Protein AF-A0A8R7VFZ3-F1 (afdb_monomer_lite)

pLDDT: mean 72.37, std 16.68, range [34.72, 92.19]

Sequence (138 aa):
MPSAYASASEQGSPHLSPVIASSPLTRDQNDEIKDAAVAALESSRLSSFVVAAALAWVCLLRSRSVGVEGTARSHMLFSTECRSRLVPPLPTEYFSNCLRACFVEATMEGLMTVCFTISSVIHKLTTSQRSTHLSEQF

Structure (mmCIF, N/CA/C/O backbone):
data_AF-A0A8R7VFZ3-F1
#
_entry.id   AF-A0A8R7VFZ3-F1
#
loop_
_atom_site.group_PDB
_atom_site.id
_atom_site.type_symbol
_atom_site.label_atom_id
_atom_site.label_alt_id
_atom_site.label_comp_id
_atom_site.label_asym_id
_atom_site.label_entity_id
_atom_site.label_seq_id
_atom_site.pdbx_PDB_ins_code
_atom_site.Cartn_x
_atom_site.Cartn_y
_atom_site.Cartn_z
_atom_site.occupancy
_atom_site.B_iso_or_equiv
_atom_site.auth_seq_id
_atom_site.auth_comp_id
_atom_site.auth_asym_id
_atom_site.auth_atom_id
_atom_site.pdbx_PDB_model_num
ATOM 1 N N . MET A 1 1 ? -54.807 35.622 -11.081 1.00 39.97 1 MET A N 1
ATOM 2 C CA . MET A 1 1 ? -54.362 34.302 -10.591 1.00 39.97 1 MET A CA 1
ATOM 3 C C . MET A 1 1 ? -52.881 34.147 -10.930 1.00 39.97 1 MET A C 1
ATOM 5 O O . MET A 1 1 ? -52.589 33.946 -12.102 1.00 39.97 1 MET A O 1
ATOM 9 N N . PRO A 1 2 ? -51.944 34.341 -9.987 1.00 40.66 2 PRO A N 1
ATOM 10 C CA . PRO A 1 2 ? -50.529 34.072 -10.225 1.00 40.66 2 PRO A CA 1
ATOM 11 C C . PRO A 1 2 ? -50.243 32.573 -10.044 1.00 40.66 2 PRO A C 1
ATOM 13 O O . PRO A 1 2 ? -50.593 31.988 -9.022 1.00 40.66 2 PRO A O 1
ATOM 16 N N . SER A 1 3 ? -49.638 31.959 -11.062 1.00 40.22 3 SER A N 1
ATOM 17 C CA . SER A 1 3 ? -49.190 30.565 -11.046 1.00 40.22 3 SER A CA 1
ATOM 18 C C . SER A 1 3 ? -47.880 30.458 -10.271 1.00 40.22 3 SER A C 1
ATOM 20 O O . SER A 1 3 ? -46.896 31.110 -10.616 1.00 40.22 3 SER A O 1
ATOM 22 N N . ALA A 1 4 ? -47.879 29.635 -9.227 1.00 48.75 4 ALA A N 1
ATOM 23 C CA . ALA A 1 4 ? -46.713 29.326 -8.419 1.00 48.75 4 ALA A CA 1
ATOM 24 C C . ALA A 1 4 ? -45.706 28.491 -9.226 1.00 48.75 4 ALA A C 1
ATOM 26 O O . ALA A 1 4 ? -45.920 27.303 -9.448 1.00 48.75 4 ALA A O 1
ATOM 27 N N . TYR A 1 5 ? -44.594 29.100 -9.634 1.00 38.97 5 TYR A N 1
ATOM 28 C CA . TYR A 1 5 ? -43.345 28.372 -9.843 1.00 38.97 5 TYR A CA 1
ATOM 29 C C . TYR A 1 5 ? -42.483 28.617 -8.608 1.00 38.97 5 TYR A C 1
ATOM 31 O O . TYR A 1 5 ? -41.889 29.679 -8.435 1.00 38.97 5 TYR A O 1
ATOM 39 N N . ALA A 1 6 ? -42.499 27.641 -7.705 1.00 40.50 6 ALA A N 1
ATOM 40 C CA . ALA A 1 6 ? -41.558 27.562 -6.607 1.00 40.50 6 ALA A CA 1
ATOM 41 C C . ALA A 1 6 ? -40.166 27.302 -7.200 1.00 40.50 6 ALA A C 1
ATOM 43 O O . ALA A 1 6 ? -39.900 26.222 -7.724 1.00 40.50 6 ALA A O 1
ATOM 44 N N . SER A 1 7 ? -39.289 28.302 -7.141 1.00 40.81 7 SER A N 1
ATOM 45 C CA . SER A 1 7 ? -37.865 28.113 -7.400 1.00 40.81 7 SER A CA 1
ATOM 46 C C . SER A 1 7 ? -37.294 27.263 -6.270 1.00 40.81 7 SER A C 1
ATOM 48 O O . SER A 1 7 ? -37.177 27.723 -5.135 1.00 40.81 7 SER A O 1
ATOM 50 N N . ALA A 1 8 ? -36.987 26.005 -6.580 1.00 38.88 8 ALA A N 1
ATOM 51 C CA . ALA A 1 8 ? -36.218 25.136 -5.709 1.00 38.88 8 ALA A CA 1
ATOM 52 C C . ALA A 1 8 ? -34.868 25.809 -5.428 1.00 38.88 8 ALA A C 1
ATOM 54 O O . ALA A 1 8 ? -34.102 26.107 -6.342 1.00 38.88 8 ALA A O 1
ATOM 55 N N . SER A 1 9 ? -34.606 26.094 -4.158 1.00 37.84 9 SER A N 1
ATOM 56 C CA . SER A 1 9 ? -33.319 26.575 -3.684 1.00 37.84 9 SER A CA 1
ATOM 57 C C . SER A 1 9 ? -32.271 25.481 -3.891 1.00 37.84 9 SER A C 1
ATOM 59 O O . SER A 1 9 ? -32.255 24.497 -3.149 1.00 37.84 9 SER A O 1
ATOM 61 N N . GLU A 1 10 ? -31.386 25.656 -4.872 1.00 45.12 10 GLU A N 1
ATOM 62 C CA . GLU A 1 10 ? -30.103 24.957 -4.919 1.00 45.12 10 GLU A CA 1
ATOM 63 C C . GLU A 1 10 ? -29.278 25.398 -3.703 1.00 45.12 10 GLU A C 1
ATOM 65 O O . GLU A 1 10 ? -28.543 26.385 -3.726 1.00 45.12 10 GLU A O 1
ATOM 70 N N . GLN A 1 11 ? -29.434 24.681 -2.591 1.00 40.84 11 GLN A N 1
ATOM 71 C CA . GLN A 1 11 ? -28.490 24.734 -1.484 1.00 40.84 11 GLN A CA 1
ATOM 72 C C . GLN A 1 11 ? -27.196 24.066 -1.951 1.00 40.84 11 GLN A C 1
ATOM 74 O O . GLN A 1 11 ? -27.003 22.858 -1.822 1.00 40.84 11 GLN A O 1
ATOM 79 N N . GLY A 1 12 ? -26.326 24.877 -2.555 1.00 42.03 12 GLY A N 1
ATOM 80 C CA . GLY A 1 12 ? -24.965 24.495 -2.898 1.00 42.03 12 GLY A CA 1
ATOM 81 C C . GLY A 1 12 ? -24.261 23.954 -1.658 1.00 42.03 12 GLY A C 1
ATOM 82 O O . GLY A 1 12 ? -24.139 24.640 -0.643 1.00 42.03 12 GLY A O 1
ATOM 83 N N . SER A 1 13 ? -23.828 22.697 -1.734 1.00 55.97 13 SER A N 1
ATOM 84 C CA . SER A 1 13 ? -22.985 22.094 -0.705 1.00 55.97 13 SER A CA 1
ATOM 85 C C . SER A 1 13 ? -21.718 22.945 -0.536 1.00 55.97 13 SER A C 1
ATOM 87 O O . SER A 1 13 ? -21.164 23.392 -1.544 1.00 55.97 13 SER A O 1
ATOM 89 N N . PRO A 1 14 ? -21.244 23.203 0.697 1.00 58.81 14 PRO A N 1
ATOM 90 C CA . PRO A 1 14 ? -20.054 24.014 0.908 1.00 58.81 14 PRO A CA 1
ATOM 91 C C . PRO A 1 14 ? -18.866 23.379 0.179 1.00 58.81 14 PRO A C 1
ATOM 93 O O . PRO A 1 14 ? -18.514 22.223 0.416 1.00 58.81 14 PRO A O 1
ATOM 96 N N . HIS A 1 15 ? -18.258 24.141 -0.729 1.00 64.81 15 HIS A N 1
ATOM 97 C CA . HIS A 1 15 ? -17.060 23.739 -1.453 1.00 64.81 15 HIS A CA 1
ATOM 98 C C . HIS A 1 15 ? -15.881 23.708 -0.472 1.00 64.81 15 HIS A C 1
ATOM 100 O O . HIS A 1 15 ? -15.216 24.718 -0.238 1.00 64.81 15 HIS A O 1
ATOM 106 N N . LEU A 1 16 ? -15.651 22.551 0.149 1.00 74.56 16 LEU A N 1
ATOM 107 C CA . LEU A 1 16 ? -14.478 22.315 0.984 1.00 74.56 16 LEU A CA 1
ATOM 108 C C . LEU A 1 16 ? -13.230 22.408 0.100 1.00 74.56 16 LEU A C 1
ATOM 110 O O . LEU A 1 16 ? -13.028 21.580 -0.788 1.00 74.56 16 LEU A O 1
ATOM 114 N N . SER A 1 17 ? -12.388 23.414 0.330 1.00 84.38 17 SER A N 1
ATOM 115 C CA . SER A 1 17 ? -11.070 23.472 -0.293 1.00 84.38 17 SER A CA 1
ATOM 116 C C . SER A 1 17 ? -10.153 22.438 0.376 1.00 84.38 17 SER A C 1
ATOM 118 O O . SER A 1 17 ? -9.996 22.453 1.600 1.00 84.38 17 SER A O 1
ATOM 120 N N . PRO A 1 18 ? -9.547 21.506 -0.381 1.00 84.19 18 PRO A N 1
ATOM 121 C CA . PRO A 1 18 ? -8.609 20.558 0.198 1.00 84.19 18 PRO A CA 1
ATOM 122 C C . PRO A 1 18 ? -7.348 21.293 0.666 1.00 84.19 18 PRO A C 1
ATOM 124 O O . PRO A 1 18 ? -6.758 22.077 -0.076 1.00 84.19 18 PRO A O 1
ATOM 127 N N . VAL A 1 19 ? -6.919 21.014 1.897 1.00 91.00 19 VAL A N 1
ATOM 128 C CA . VAL A 1 19 ? -5.637 21.481 2.436 1.00 91.00 19 VAL A CA 1
ATOM 129 C C . VAL A 1 19 ? -4.602 20.376 2.256 1.00 91.00 19 VAL A C 1
ATOM 131 O O . VAL A 1 19 ? -4.846 19.225 2.617 1.00 91.00 19 VAL A O 1
ATOM 134 N N . ILE A 1 20 ? -3.440 20.726 1.707 1.00 88.69 20 ILE A N 1
ATOM 135 C CA . ILE A 1 20 ? -2.302 19.811 1.586 1.00 88.69 20 ILE A CA 1
ATOM 136 C C . ILE A 1 20 ? -1.422 19.978 2.823 1.00 88.69 20 ILE A C 1
ATOM 138 O O . ILE A 1 20 ? -0.969 21.080 3.124 1.00 88.69 20 ILE A O 1
ATOM 142 N N . ALA A 1 21 ? -1.162 18.874 3.521 1.00 89.50 21 ALA A N 1
ATOM 143 C CA . ALA A 1 21 ? -0.250 18.816 4.656 1.00 89.50 21 ALA A CA 1
ATOM 144 C C . ALA A 1 21 ? 0.774 17.694 4.446 1.00 89.50 21 ALA A C 1
ATOM 146 O O . ALA A 1 21 ? 0.457 16.656 3.866 1.00 89.50 21 ALA A O 1
ATOM 147 N N . SER A 1 22 ? 1.998 17.907 4.931 1.00 89.81 22 SER A N 1
ATOM 148 C CA . SER A 1 22 ? 3.061 16.901 4.931 1.00 89.81 22 SER A CA 1
ATOM 149 C C . SER A 1 22 ? 3.323 16.437 6.359 1.00 89.81 22 SER A C 1
ATOM 151 O O . SER A 1 22 ? 3.427 17.257 7.270 1.00 89.81 22 SER A O 1
ATOM 153 N N . SER A 1 23 ? 3.432 15.125 6.549 1.00 87.19 23 SER A N 1
ATOM 154 C CA . SER A 1 23 ? 3.827 14.510 7.814 1.00 87.19 23 SER A CA 1
ATOM 155 C C . SER A 1 23 ? 5.092 13.687 7.562 1.00 87.19 23 SER A C 1
ATOM 157 O O . SER A 1 23 ? 5.019 12.682 6.849 1.00 87.19 23 SER A O 1
ATOM 159 N N . PRO A 1 24 ? 6.266 14.125 8.052 1.00 89.50 24 PRO A N 1
ATOM 160 C CA . PRO A 1 24 ? 7.509 13.402 7.830 1.00 89.50 24 PRO A CA 1
ATOM 161 C C . PRO A 1 24 ? 7.521 12.110 8.652 1.00 89.50 24 PRO A C 1
ATOM 163 O O . PRO A 1 24 ? 7.320 12.139 9.863 1.00 89.50 24 PRO A O 1
ATOM 166 N N . LEU A 1 25 ? 7.799 10.990 7.987 1.00 87.44 25 LEU A N 1
ATOM 167 C CA . LEU A 1 25 ? 8.089 9.710 8.626 1.00 87.44 25 LEU A CA 1
ATOM 168 C C . LEU A 1 25 ? 9.607 9.515 8.617 1.00 87.44 25 LEU A C 1
ATOM 170 O O . LEU A 1 25 ? 10.199 9.376 7.542 1.00 87.44 25 LEU A O 1
ATOM 174 N N . THR A 1 26 ? 10.247 9.559 9.787 1.00 91.69 26 THR A N 1
ATOM 175 C CA . THR A 1 26 ? 11.708 9.404 9.873 1.00 91.69 26 THR A CA 1
ATOM 176 C C . THR A 1 26 ? 12.124 7.956 9.610 1.00 91.69 26 THR A C 1
ATOM 178 O O . THR A 1 26 ? 11.306 7.035 9.665 1.00 91.69 26 THR A O 1
ATOM 181 N N . ARG A 1 27 ? 13.412 7.741 9.307 1.00 89.56 27 ARG A N 1
ATOM 182 C CA . ARG A 1 27 ? 13.953 6.388 9.112 1.00 89.56 27 ARG A CA 1
ATOM 183 C C . ARG A 1 27 ? 13.792 5.549 10.378 1.00 89.56 27 ARG A C 1
ATOM 185 O O . ARG A 1 27 ? 13.231 4.469 10.287 1.00 89.56 27 ARG A O 1
ATOM 192 N N . ASP A 1 28 ? 14.181 6.097 11.526 1.00 92.19 28 ASP A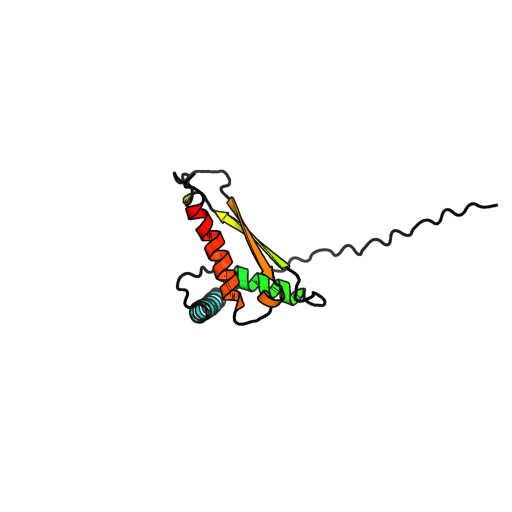 N 1
ATOM 193 C CA . ASP A 1 28 ? 14.102 5.404 12.815 1.00 92.19 28 ASP A CA 1
ATOM 194 C C . ASP A 1 28 ? 12.660 4.989 13.141 1.00 92.19 28 ASP A C 1
ATOM 196 O O . ASP A 1 28 ? 12.417 3.854 13.532 1.00 92.19 28 ASP A O 1
ATOM 200 N N . GLN A 1 29 ? 11.681 5.867 12.876 1.00 88.81 29 GLN A N 1
ATOM 201 C CA . GLN A 1 29 ? 10.260 5.536 13.021 1.00 88.81 29 GLN A CA 1
ATOM 202 C C . GLN A 1 29 ? 9.816 4.435 12.050 1.00 88.81 29 GLN A C 1
ATOM 204 O O . GLN A 1 29 ? 9.036 3.563 12.419 1.00 88.81 29 GLN A O 1
ATOM 209 N N . ASN A 1 30 ? 10.267 4.473 10.792 1.00 87.44 30 ASN A N 1
ATOM 210 C CA . ASN A 1 30 ? 9.923 3.440 9.813 1.00 87.44 30 ASN A CA 1
ATOM 211 C C . ASN A 1 30 ? 10.484 2.078 10.230 1.00 87.44 30 ASN A C 1
ATOM 213 O O . ASN A 1 30 ? 9.760 1.088 10.165 1.00 87.44 30 ASN A O 1
ATOM 217 N N . ASP A 1 31 ? 11.738 2.051 10.678 1.00 88.75 31 ASP A N 1
ATOM 218 C CA . ASP A 1 31 ? 12.424 0.836 11.107 1.00 88.75 31 ASP A CA 1
ATOM 219 C C . ASP A 1 31 ? 11.781 0.266 12.381 1.00 88.75 31 ASP A C 1
ATOM 221 O O . ASP A 1 31 ? 11.460 -0.918 12.406 1.00 88.75 31 ASP A O 1
ATOM 225 N N . GLU A 1 32 ? 11.440 1.102 13.367 1.00 87.06 32 GLU A N 1
ATOM 226 C CA . GLU A 1 32 ? 10.719 0.671 14.575 1.00 87.06 32 GLU A CA 1
ATOM 227 C C . GLU A 1 32 ? 9.357 0.038 14.239 1.00 87.06 32 GLU A C 1
ATOM 229 O O . GLU A 1 32 ? 9.031 -1.060 14.699 1.00 87.06 32 GLU A O 1
ATOM 234 N N . ILE A 1 33 ? 8.559 0.695 13.390 1.00 83.69 33 ILE A N 1
ATOM 235 C CA . ILE A 1 33 ? 7.247 0.170 12.982 1.00 83.69 33 ILE A CA 1
ATOM 236 C C . ILE A 1 33 ? 7.421 -1.107 12.155 1.00 83.69 33 ILE A C 1
ATOM 238 O O . ILE A 1 33 ? 6.619 -2.037 12.267 1.00 83.69 33 ILE A O 1
ATOM 242 N N . LYS A 1 34 ? 8.456 -1.170 11.318 1.00 84.44 34 LYS A N 1
ATOM 243 C CA . LYS A 1 34 ? 8.761 -2.347 10.511 1.00 84.44 34 LYS A CA 1
ATOM 244 C C . LYS A 1 34 ? 9.159 -3.529 11.387 1.00 84.44 34 LYS A C 1
ATOM 246 O O . LYS A 1 34 ? 8.634 -4.613 11.151 1.00 84.44 34 LYS A O 1
ATOM 251 N N . ASP A 1 35 ? 10.002 -3.331 12.391 1.00 85.50 35 ASP A N 1
ATOM 252 C CA . ASP A 1 35 ? 10.418 -4.380 13.324 1.00 85.50 35 ASP A CA 1
ATOM 253 C C . ASP A 1 35 ? 9.231 -4.884 14.150 1.00 85.50 35 ASP A C 1
ATOM 255 O O . ASP A 1 35 ? 9.004 -6.095 14.240 1.00 85.50 35 ASP A O 1
ATOM 259 N N . ALA A 1 36 ? 8.398 -3.968 14.655 1.00 81.31 36 ALA A N 1
ATOM 260 C CA . ALA A 1 36 ? 7.153 -4.319 15.336 1.00 81.31 36 ALA A CA 1
ATOM 261 C C . ALA A 1 36 ? 6.205 -5.113 14.421 1.00 81.31 36 ALA A C 1
ATOM 263 O O . ALA A 1 36 ? 5.616 -6.112 14.841 1.00 81.31 36 ALA A O 1
ATOM 264 N N . ALA A 1 37 ? 6.083 -4.710 13.153 1.00 76.62 37 ALA A N 1
ATOM 265 C CA . ALA A 1 37 ? 5.264 -5.411 12.175 1.00 76.62 37 ALA A CA 1
ATOM 266 C C . ALA A 1 37 ? 5.829 -6.798 11.847 1.00 76.62 37 ALA A C 1
ATOM 268 O O . ALA A 1 37 ? 5.051 -7.741 11.805 1.00 76.62 37 ALA A O 1
ATOM 269 N N . VAL A 1 38 ? 7.146 -6.948 11.653 1.00 79.81 38 VAL A N 1
ATOM 270 C CA . VAL A 1 38 ? 7.813 -8.244 11.414 1.00 79.81 38 VAL A CA 1
ATOM 271 C C . VAL A 1 38 ? 7.548 -9.203 12.574 1.00 79.81 38 VAL A C 1
ATOM 273 O O . VAL A 1 38 ? 7.164 -10.349 12.332 1.00 79.81 38 VAL A O 1
ATOM 276 N N . ALA A 1 39 ? 7.695 -8.723 13.813 1.00 78.12 39 ALA A N 1
ATOM 277 C CA . ALA A 1 39 ? 7.446 -9.508 15.018 1.00 78.12 39 ALA A CA 1
ATOM 278 C C . ALA A 1 39 ? 5.976 -9.943 15.139 1.00 78.12 39 ALA A C 1
ATOM 280 O O . ALA A 1 39 ? 5.703 -11.103 15.433 1.00 78.12 39 ALA A O 1
ATOM 281 N N . ALA A 1 40 ? 5.027 -9.046 14.856 1.00 69.62 40 ALA A N 1
ATOM 282 C CA . ALA A 1 40 ? 3.594 -9.348 14.912 1.00 69.62 40 ALA A CA 1
ATOM 283 C C . ALA A 1 40 ? 3.104 -10.274 13.779 1.00 69.62 40 ALA A C 1
ATOM 285 O O . ALA A 1 40 ? 2.030 -10.866 13.880 1.00 69.62 40 ALA A O 1
ATOM 286 N N . LEU A 1 41 ? 3.860 -10.368 12.683 1.00 66.31 41 LEU A N 1
ATOM 287 C CA . LEU A 1 41 ? 3.471 -11.080 11.467 1.00 66.31 41 LEU A CA 1
ATOM 288 C C . LEU A 1 41 ? 4.145 -12.425 11.249 1.00 66.31 41 LEU A C 1
ATOM 290 O O . LEU A 1 41 ? 3.781 -13.114 10.295 1.00 66.31 41 LEU A O 1
ATOM 294 N N . GLU A 1 42 ? 5.196 -12.720 12.013 1.00 71.50 42 GLU A N 1
ATOM 295 C CA . GLU A 1 42 ? 6.151 -13.788 11.695 1.00 71.50 42 GLU A CA 1
ATOM 296 C C . GLU A 1 42 ? 6.617 -13.728 10.218 1.00 71.50 42 GLU A C 1
ATOM 298 O O . GLU A 1 42 ? 6.903 -14.740 9.577 1.00 71.50 42 GLU A O 1
ATOM 303 N N . SER A 1 43 ? 6.676 -12.518 9.641 1.00 65.44 43 SER A N 1
ATOM 304 C CA . SER A 1 43 ? 6.974 -12.293 8.221 1.00 65.44 43 SER A CA 1
ATOM 305 C C . SER A 1 43 ? 8.308 -11.593 8.059 1.00 65.44 43 SER A C 1
ATOM 307 O O . SER A 1 43 ? 8.474 -10.440 8.442 1.00 65.44 43 SER A O 1
ATOM 309 N N . SER A 1 44 ? 9.248 -12.253 7.389 1.00 65.94 44 SER A N 1
ATOM 310 C CA . SER A 1 44 ? 10.595 -11.727 7.148 1.00 65.94 44 SER A CA 1
ATOM 311 C C . SER A 1 44 ? 10.700 -10.750 5.967 1.00 65.94 44 SER A C 1
ATOM 313 O O . SER A 1 44 ? 11.796 -10.291 5.649 1.00 65.94 44 SER A O 1
ATOM 315 N N . ARG A 1 45 ? 9.599 -10.433 5.263 1.00 66.44 45 ARG A N 1
ATOM 316 C CA . ARG A 1 45 ? 9.646 -9.734 3.956 1.00 66.44 45 ARG A CA 1
ATOM 317 C C . ARG A 1 45 ? 8.756 -8.495 3.860 1.00 66.44 45 ARG A C 1
ATOM 319 O O . ARG A 1 45 ? 8.016 -8.333 2.891 1.00 66.44 45 ARG A O 1
ATOM 326 N N . LEU A 1 46 ? 8.856 -7.595 4.834 1.00 74.06 46 LEU A N 1
ATOM 327 C CA . LEU A 1 46 ? 8.141 -6.314 4.807 1.00 74.06 46 LEU A CA 1
ATOM 328 C C . LEU A 1 46 ? 9.001 -5.222 4.171 1.00 74.06 46 LEU A C 1
ATOM 330 O O . LEU A 1 46 ? 10.135 -4.995 4.589 1.00 74.06 46 LEU A O 1
ATOM 334 N N . SER A 1 47 ? 8.476 -4.533 3.157 1.00 82.00 47 SER A N 1
ATOM 335 C CA . SER A 1 47 ? 9.135 -3.341 2.615 1.00 82.00 47 SER A CA 1
ATOM 336 C C . SER A 1 47 ? 8.724 -2.098 3.405 1.00 82.00 47 SER A C 1
ATOM 338 O O . SER A 1 47 ? 7.592 -1.998 3.879 1.00 82.00 47 SER A O 1
ATOM 340 N N . SER A 1 48 ? 9.619 -1.113 3.501 1.00 85.06 48 SER A N 1
ATOM 341 C CA . SER A 1 48 ? 9.330 0.171 4.157 1.00 85.06 48 SER A CA 1
ATOM 342 C C . SER A 1 48 ? 8.148 0.908 3.513 1.00 85.06 48 SER A C 1
ATOM 344 O O . SER A 1 48 ? 7.410 1.606 4.203 1.00 85.06 48 SER A O 1
ATOM 346 N N . PHE A 1 49 ? 7.920 0.709 2.206 1.00 85.94 49 PHE A N 1
ATOM 347 C CA . PHE A 1 49 ? 6.731 1.209 1.507 1.00 85.94 49 PHE A CA 1
ATOM 348 C C . PHE A 1 49 ? 5.445 0.594 2.063 1.00 85.94 49 PHE A C 1
ATOM 350 O O . PHE A 1 49 ? 4.501 1.315 2.359 1.00 85.94 49 PHE A O 1
ATOM 357 N N . VAL A 1 50 ? 5.410 -0.731 2.218 1.00 82.56 50 VAL A N 1
ATOM 358 C CA . VAL A 1 50 ? 4.230 -1.458 2.700 1.00 82.56 50 VAL A CA 1
ATOM 359 C C . VAL A 1 50 ? 3.867 -1.028 4.126 1.00 82.56 50 VAL A C 1
ATOM 361 O O . VAL A 1 50 ? 2.694 -0.797 4.414 1.00 82.56 50 VAL A O 1
ATOM 364 N N . VAL A 1 51 ? 4.873 -0.841 4.983 1.00 83.25 51 VAL A N 1
ATOM 365 C CA . VAL A 1 51 ? 4.697 -0.334 6.352 1.00 83.25 51 VAL A CA 1
ATOM 366 C C . VAL A 1 51 ? 4.154 1.100 6.351 1.00 83.25 51 VAL A C 1
ATOM 368 O O . VAL A 1 51 ? 3.137 1.376 6.989 1.00 83.25 51 VAL A O 1
ATOM 371 N N . ALA A 1 52 ? 4.774 2.003 5.585 1.00 86.88 52 ALA A N 1
ATOM 372 C CA . ALA A 1 52 ? 4.341 3.397 5.498 1.00 86.88 52 ALA A CA 1
ATOM 373 C C . ALA A 1 52 ? 2.931 3.543 4.896 1.00 86.88 52 ALA A C 1
ATOM 375 O O . ALA A 1 52 ? 2.131 4.337 5.388 1.00 86.88 52 ALA A O 1
ATOM 376 N N . ALA A 1 53 ? 2.603 2.758 3.865 1.00 86.50 53 ALA A N 1
ATOM 377 C CA . ALA A 1 53 ? 1.284 2.753 3.238 1.00 86.50 53 ALA A CA 1
ATOM 378 C C . ALA A 1 53 ? 0.200 2.272 4.212 1.00 86.50 53 ALA A C 1
ATOM 380 O O . ALA 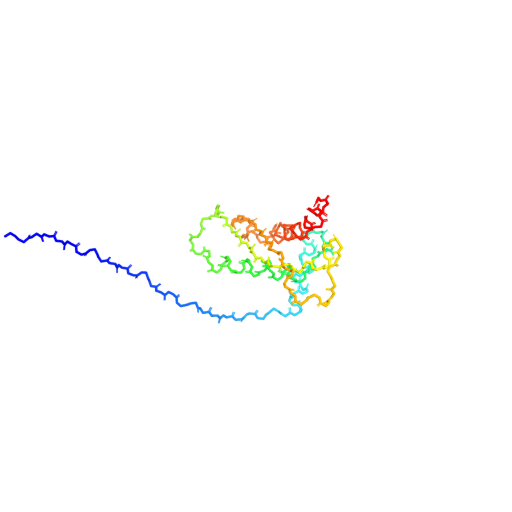A 1 53 ? -0.840 2.917 4.332 1.00 86.50 53 ALA A O 1
ATOM 381 N N . ALA A 1 54 ? 0.457 1.190 4.956 1.00 83.12 54 ALA A N 1
ATOM 382 C CA . ALA A 1 54 ? -0.465 0.701 5.978 1.00 83.12 54 ALA A CA 1
ATOM 383 C C . ALA A 1 54 ? -0.698 1.750 7.080 1.00 83.12 54 ALA A C 1
ATOM 385 O O . ALA A 1 54 ? -1.848 2.037 7.417 1.00 83.12 54 ALA A O 1
ATOM 386 N N . LEU A 1 55 ? 0.373 2.376 7.586 1.00 84.44 55 LEU A N 1
ATOM 387 C CA . LEU A 1 55 ? 0.283 3.449 8.580 1.00 84.44 55 LEU A CA 1
ATOM 388 C C . LEU A 1 55 ? -0.546 4.632 8.060 1.00 84.44 55 LEU A C 1
ATOM 390 O O . LEU A 1 55 ? -1.478 5.076 8.730 1.00 84.44 55 LEU A O 1
ATOM 394 N N . ALA A 1 56 ? -0.243 5.118 6.854 1.00 87.31 56 ALA A N 1
ATOM 395 C CA . ALA A 1 56 ? -0.968 6.224 6.237 1.00 87.31 56 ALA A CA 1
ATOM 396 C C . ALA A 1 56 ? -2.458 5.896 6.067 1.00 87.31 56 ALA A C 1
ATOM 398 O O . ALA A 1 56 ? -3.305 6.742 6.357 1.00 87.31 56 ALA A O 1
ATOM 399 N N . TRP A 1 57 ? -2.786 4.665 5.658 1.00 87.38 57 TRP A N 1
ATOM 400 C CA . TRP A 1 57 ? -4.173 4.226 5.523 1.00 87.38 57 TRP A CA 1
ATOM 401 C C . TRP A 1 57 ? -4.915 4.305 6.855 1.00 87.38 57 TRP A C 1
ATOM 403 O O . TRP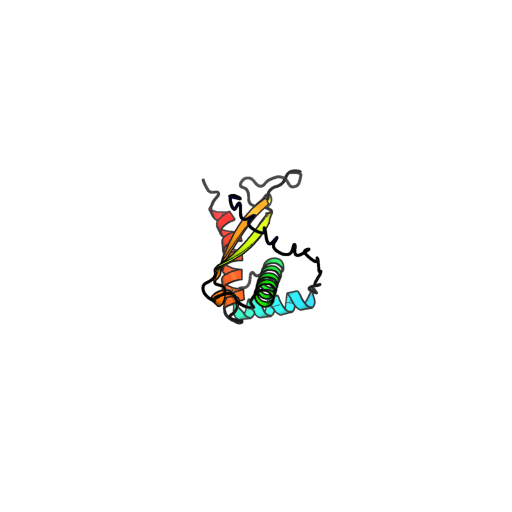 A 1 57 ? -5.972 4.928 6.934 1.00 87.38 57 TRP A O 1
ATOM 413 N N . VAL A 1 58 ? -4.335 3.739 7.916 1.00 82.62 58 VAL A N 1
ATOM 414 C CA . VAL A 1 58 ? -4.933 3.756 9.256 1.00 82.62 58 VAL A CA 1
ATOM 415 C C . VAL A 1 58 ? -5.109 5.192 9.750 1.00 82.62 58 VAL A C 1
ATOM 417 O O . VAL A 1 58 ? -6.194 5.545 10.209 1.00 82.62 58 VAL A O 1
ATOM 420 N N . CYS A 1 59 ? -4.097 6.052 9.608 1.00 85.00 59 CYS A N 1
ATOM 421 C CA . CYS A 1 59 ? -4.184 7.460 10.006 1.00 85.00 59 CYS A CA 1
ATOM 422 C C . CYS A 1 59 ? -5.301 8.212 9.264 1.00 85.00 59 CYS A C 1
ATOM 424 O O . CYS A 1 59 ? -6.066 8.949 9.889 1.00 85.00 59 CYS A O 1
ATOM 426 N N . LEU A 1 60 ? -5.435 8.001 7.950 1.00 84.44 60 LEU A N 1
ATOM 427 C CA . LEU A 1 60 ? -6.497 8.604 7.137 1.00 84.44 60 LEU A CA 1
ATOM 428 C C . LEU A 1 60 ? -7.890 8.113 7.534 1.00 84.44 60 LEU A C 1
ATOM 430 O O . LEU A 1 60 ? -8.847 8.884 7.510 1.00 84.44 60 LEU A O 1
ATOM 434 N N . LEU A 1 61 ? -8.022 6.840 7.897 1.00 82.38 61 LEU A N 1
ATOM 435 C CA . LEU A 1 61 ? -9.301 6.295 8.338 1.00 82.38 61 LEU A CA 1
ATOM 436 C C . LEU A 1 61 ? -9.684 6.805 9.719 1.00 82.38 61 LEU A C 1
ATOM 438 O O . LEU A 1 61 ? -10.828 7.203 9.913 1.00 82.38 61 LEU A O 1
ATOM 442 N N . ARG A 1 62 ? -8.729 6.871 10.651 1.00 79.12 62 ARG A N 1
ATOM 443 C CA . ARG A 1 62 ? -8.959 7.401 12.002 1.00 79.12 62 ARG A CA 1
ATOM 444 C C . ARG A 1 62 ? -9.291 8.891 12.007 1.00 79.12 62 ARG A C 1
ATOM 446 O O . ARG A 1 62 ? -10.058 9.326 12.857 1.00 79.12 62 ARG A O 1
ATOM 453 N N . SER A 1 63 ? -8.754 9.676 11.072 1.00 80.62 63 SER A N 1
ATOM 454 C CA . SER A 1 63 ? -9.117 11.096 10.952 1.00 80.62 63 SER A CA 1
ATOM 455 C C . SER A 1 63 ? -10.502 11.311 10.333 1.00 80.62 63 SER A C 1
ATOM 457 O O . SER A 1 63 ? -11.131 12.334 10.591 1.00 80.62 63 SER A O 1
ATOM 459 N N . ARG A 1 64 ? -10.998 10.347 9.546 1.00 73.62 64 ARG A N 1
ATOM 460 C CA . ARG A 1 64 ? -12.314 10.397 8.883 1.00 73.62 64 ARG A CA 1
ATOM 461 C C . ARG A 1 64 ? -13.428 9.667 9.635 1.00 73.62 64 ARG A C 1
ATOM 463 O O . ARG A 1 64 ? -14.586 9.813 9.266 1.00 73.62 64 ARG A O 1
ATOM 470 N N . SER A 1 65 ? -13.116 8.884 10.667 1.00 64.19 65 SER A N 1
ATOM 471 C CA . SER A 1 65 ? -14.050 7.931 11.285 1.00 64.19 65 SER A CA 1
ATOM 472 C C . SER A 1 65 ? -15.116 8.523 12.206 1.00 64.19 65 SER A C 1
ATOM 474 O O . SER A 1 65 ? -15.805 7.771 12.893 1.00 64.19 65 SER A O 1
ATOM 476 N N . VAL A 1 66 ? -15.291 9.843 12.240 1.00 56.91 66 VAL A N 1
ATOM 477 C CA . VAL A 1 66 ? -16.457 10.437 12.902 1.00 56.91 66 VAL A CA 1
ATOM 478 C C . VAL A 1 66 ? -17.690 10.124 12.041 1.00 56.91 66 VAL A C 1
ATOM 480 O O . VAL A 1 66 ? -17.972 10.830 11.080 1.00 56.91 66 VAL A O 1
ATOM 483 N N . GLY A 1 67 ? -18.395 9.030 12.360 1.00 55.56 67 GLY A N 1
ATOM 484 C CA . GLY A 1 67 ? -19.686 8.669 11.752 1.00 55.56 67 GLY A CA 1
ATOM 485 C C . GLY A 1 67 ? -19.672 7.608 10.641 1.00 55.56 67 GLY A C 1
ATOM 486 O O . GLY A 1 67 ? -20.652 7.511 9.908 1.00 55.56 67 GLY A O 1
ATOM 487 N N . VAL A 1 68 ? -18.608 6.810 10.490 1.00 58.38 68 VAL A N 1
ATOM 488 C CA . VAL A 1 68 ? -18.563 5.709 9.502 1.00 58.38 68 VAL A CA 1
ATOM 489 C C . VAL A 1 68 ? -18.933 4.379 10.168 1.00 58.38 68 VAL A C 1
ATOM 491 O O . VAL A 1 68 ? -18.297 3.991 11.146 1.00 58.38 68 VAL A O 1
ATOM 494 N N . GLU A 1 69 ? -19.939 3.670 9.641 1.00 59.59 69 GLU A N 1
ATOM 495 C CA . GLU A 1 69 ? -20.331 2.341 10.134 1.00 59.59 69 GLU A CA 1
ATOM 496 C C . GLU A 1 69 ? -19.230 1.287 9.922 1.00 59.59 69 GLU A C 1
ATOM 498 O O . GLU A 1 69 ? -18.554 1.263 8.891 1.00 59.59 69 GLU A O 1
ATOM 503 N N . GLY A 1 70 ? -19.079 0.368 10.884 1.00 61.25 70 GLY A N 1
ATOM 504 C CA . GLY A 1 70 ? -18.008 -0.641 10.904 1.00 61.25 70 GLY A CA 1
ATOM 505 C C . GLY A 1 70 ? -17.985 -1.598 9.702 1.00 61.25 70 GLY A C 1
ATOM 506 O O . GLY A 1 70 ? -16.931 -2.140 9.366 1.00 61.25 70 GLY A O 1
ATOM 507 N N . THR A 1 71 ? -19.110 -1.750 8.998 1.00 62.50 71 THR A N 1
ATOM 508 C CA . THR A 1 71 ? -19.257 -2.620 7.818 1.00 62.50 71 THR A CA 1
ATOM 509 C C . THR A 1 71 ? -18.808 -1.965 6.509 1.00 62.50 71 THR A C 1
ATOM 511 O O . THR A 1 71 ? -18.721 -2.644 5.480 1.00 62.50 71 THR A O 1
ATOM 514 N N . ALA A 1 72 ? -18.499 -0.663 6.519 1.00 79.25 72 ALA A N 1
ATOM 515 C CA . ALA A 1 72 ? -18.028 0.033 5.331 1.00 79.25 72 ALA A CA 1
ATOM 516 C C . ALA A 1 72 ? -16.708 -0.580 4.829 1.00 79.25 72 ALA A C 1
ATOM 518 O O . ALA A 1 72 ? -15.825 -0.952 5.605 1.00 79.25 72 ALA A O 1
ATOM 519 N N . ARG A 1 73 ? -16.565 -0.695 3.507 1.00 82.44 73 ARG A N 1
ATOM 520 C CA . ARG A 1 73 ? -15.317 -1.120 2.862 1.00 82.44 73 ARG A CA 1
ATOM 521 C C . ARG A 1 73 ? -14.445 0.096 2.581 1.00 82.44 73 ARG A C 1
ATOM 523 O O . ARG A 1 73 ? -14.944 1.131 2.149 1.00 82.44 73 ARG A O 1
ATOM 530 N N . SER A 1 74 ? -13.146 -0.053 2.799 1.00 85.94 74 SER A N 1
ATOM 531 C CA . SER A 1 74 ? -12.130 0.908 2.398 1.00 85.94 74 SER A CA 1
ATOM 532 C C . SER A 1 74 ? -11.230 0.299 1.336 1.00 85.94 74 SER A C 1
ATOM 534 O O . SER A 1 74 ? -10.934 -0.901 1.348 1.00 85.94 74 SER A O 1
ATOM 536 N N . HIS A 1 75 ? -10.751 1.162 0.446 1.00 87.06 75 HIS A N 1
ATOM 537 C CA . HIS A 1 75 ? -9.886 0.791 -0.657 1.00 87.06 75 HIS A CA 1
ATOM 538 C C . HIS A 1 75 ? -8.619 1.634 -0.656 1.00 87.06 75 HIS A C 1
ATOM 540 O O . HIS A 1 75 ? -8.666 2.845 -0.443 1.00 87.06 75 HIS A O 1
ATOM 546 N N . MET A 1 76 ? -7.493 0.989 -0.942 1.00 86.88 76 MET A N 1
ATOM 547 C CA . MET A 1 76 ? -6.217 1.643 -1.202 1.00 86.88 76 MET A CA 1
ATOM 548 C C . MET A 1 76 ? -5.732 1.262 -2.599 1.00 86.88 76 MET A C 1
ATOM 550 O O . MET A 1 76 ? -5.685 0.083 -2.956 1.00 86.88 76 MET A O 1
ATOM 554 N N . LEU A 1 77 ? -5.363 2.279 -3.375 1.00 88.88 77 LEU A N 1
ATOM 555 C CA . LEU A 1 77 ? -4.811 2.156 -4.718 1.00 88.88 77 LEU A CA 1
ATOM 556 C C . LEU A 1 77 ? -3.390 2.718 -4.727 1.00 88.88 77 LEU A C 1
ATOM 558 O O . LEU A 1 77 ? -3.158 3.829 -4.254 1.00 88.88 77 LEU A O 1
ATOM 562 N N . P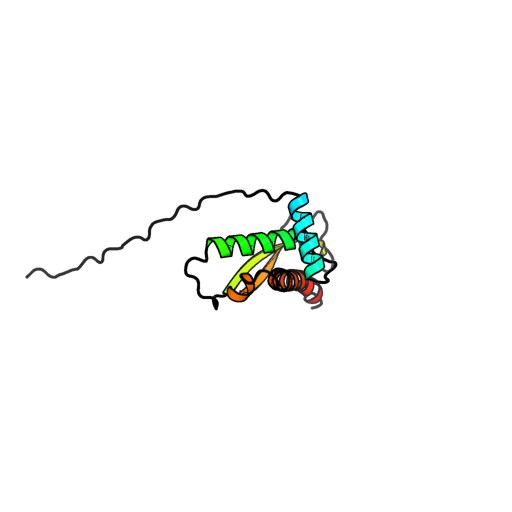HE A 1 78 ? -2.449 1.970 -5.292 1.00 88.50 78 PHE A N 1
ATOM 563 C CA . PHE A 1 78 ? -1.088 2.443 -5.545 1.00 88.50 78 PHE A CA 1
ATOM 564 C C . PHE A 1 78 ? -0.538 1.813 -6.825 1.00 88.50 78 PHE A C 1
ATOM 566 O O . PHE A 1 78 ? -1.040 0.794 -7.297 1.00 88.50 78 PHE A O 1
ATOM 573 N N . SER A 1 79 ? 0.496 2.425 -7.393 1.00 88.06 79 SER A N 1
ATOM 574 C CA . SER A 1 79 ? 1.134 1.964 -8.628 1.00 88.06 79 SER A CA 1
ATOM 575 C C . SER A 1 79 ? 2.436 1.225 -8.335 1.00 88.06 79 SER A C 1
ATOM 577 O O . SER A 1 79 ? 3.156 1.568 -7.399 1.00 88.06 79 SER A O 1
ATOM 579 N N . THR A 1 80 ? 2.755 0.228 -9.158 1.00 84.50 80 THR A N 1
ATOM 580 C CA . THR A 1 80 ? 3.977 -0.582 -9.045 1.00 84.50 80 THR A CA 1
ATOM 581 C C . THR A 1 80 ? 4.765 -0.557 -10.343 1.00 84.50 80 THR A C 1
ATOM 583 O O . THR A 1 80 ? 4.183 -0.658 -11.420 1.00 84.50 80 THR A O 1
ATOM 586 N N . GLU A 1 81 ? 6.085 -0.408 -10.237 1.00 85.75 81 GLU A N 1
ATOM 587 C CA . GLU A 1 81 ? 7.017 -0.494 -11.364 1.00 85.75 81 GLU A CA 1
ATOM 588 C C . GLU A 1 81 ? 7.054 -1.942 -11.875 1.00 85.75 81 GLU A C 1
ATOM 590 O O . GLU A 1 81 ? 7.184 -2.877 -11.079 1.00 85.75 81 GLU A O 1
ATOM 595 N N . CYS A 1 82 ? 6.870 -2.134 -13.183 1.00 85.19 82 CYS A N 1
ATOM 596 C CA . CYS A 1 82 ? 6.764 -3.465 -13.777 1.00 85.19 82 CYS A CA 1
ATOM 597 C C . CYS A 1 82 ? 7.836 -3.827 -14.808 1.00 85.19 82 CYS A C 1
ATOM 599 O O . CYS A 1 82 ? 7.792 -4.958 -15.288 1.00 85.19 82 CYS A O 1
ATOM 601 N N . ARG A 1 83 ? 8.800 -2.954 -15.146 1.00 86.44 83 ARG A N 1
ATOM 602 C CA . ARG A 1 83 ? 9.791 -3.236 -16.207 1.00 86.44 83 ARG A CA 1
ATOM 603 C C . ARG A 1 83 ? 10.532 -4.542 -15.948 1.00 86.44 83 ARG A C 1
ATOM 605 O O . ARG A 1 83 ? 10.596 -5.393 -16.827 1.00 86.44 83 ARG A O 1
ATOM 612 N N . SER A 1 84 ? 11.017 -4.725 -14.720 1.00 85.94 84 SER A N 1
ATOM 613 C CA . SER A 1 84 ? 11.742 -5.935 -14.295 1.00 85.94 84 SER A CA 1
ATOM 614 C C . SER A 1 84 ? 10.866 -7.185 -14.154 1.00 85.94 84 SER A C 1
ATOM 616 O O . SER A 1 84 ? 11.387 -8.282 -13.964 1.00 85.94 84 SER A O 1
ATOM 618 N N . ARG A 1 85 ? 9.540 -7.020 -14.192 1.00 83.75 85 ARG A N 1
ATOM 619 C CA . ARG A 1 85 ? 8.558 -8.058 -13.857 1.00 83.75 85 ARG A CA 1
ATOM 620 C C . ARG A 1 85 ? 7.913 -8.686 -15.095 1.00 83.75 85 ARG A C 1
ATOM 622 O O . ARG A 1 85 ? 7.302 -9.736 -14.953 1.00 83.75 85 ARG A O 1
ATOM 629 N N . LEU A 1 86 ? 8.067 -8.057 -16.262 1.00 82.25 86 LEU A N 1
ATOM 630 C CA . LEU A 1 86 ? 7.645 -8.586 -17.558 1.00 82.25 86 LEU A CA 1
ATOM 631 C C . LEU A 1 86 ? 8.576 -9.717 -18.018 1.00 82.25 86 LEU A C 1
ATOM 633 O O . LEU A 1 86 ? 9.747 -9.767 -17.638 1.00 82.25 86 LEU A O 1
ATOM 637 N N . VAL A 1 87 ? 8.063 -10.607 -18.868 1.00 84.56 87 VAL A N 1
ATOM 638 C CA . VAL A 1 87 ? 8.839 -11.692 -19.485 1.00 84.56 87 VAL A CA 1
ATOM 639 C C . VAL A 1 87 ? 8.737 -11.568 -21.013 1.00 84.56 87 VAL A C 1
ATOM 641 O O . VAL A 1 87 ? 7.688 -11.893 -21.567 1.00 84.56 87 VAL A O 1
ATOM 644 N N . PRO A 1 88 ? 9.794 -11.107 -21.717 1.00 87.06 88 PRO A N 1
ATOM 645 C CA . PRO A 1 88 ? 11.104 -10.692 -21.200 1.00 87.06 88 PRO A CA 1
ATOM 646 C C . PRO A 1 88 ? 11.061 -9.335 -20.462 1.00 87.06 88 PRO A C 1
ATOM 648 O O . PRO A 1 88 ? 10.199 -8.506 -20.763 1.00 87.06 88 PRO A O 1
ATO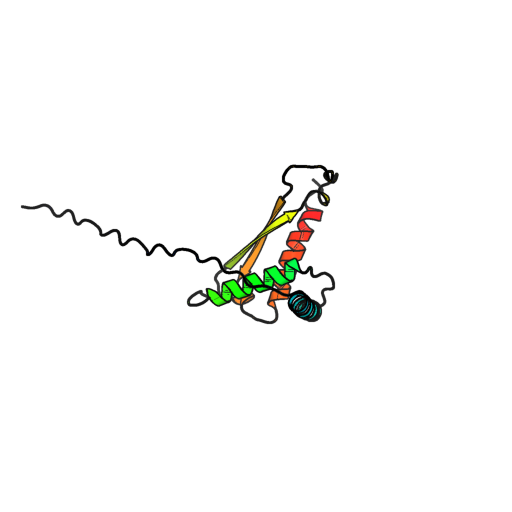M 651 N N . PRO A 1 89 ? 11.999 -9.072 -19.529 1.00 87.19 89 PRO A N 1
ATOM 652 C CA . PRO A 1 89 ? 12.071 -7.791 -18.831 1.00 87.19 89 PRO A CA 1
ATOM 653 C C . PRO A 1 89 ? 12.275 -6.625 -19.798 1.00 87.19 89 PRO A C 1
ATOM 655 O O . PRO A 1 89 ? 13.022 -6.739 -20.774 1.00 87.19 89 PRO A O 1
ATOM 658 N N . LEU A 1 90 ? 11.646 -5.485 -19.508 1.00 88.19 90 LEU A N 1
ATOM 659 C CA . LEU A 1 90 ? 11.899 -4.270 -20.276 1.00 88.19 90 LEU A CA 1
ATOM 660 C C . LEU A 1 90 ? 13.315 -3.745 -19.998 1.00 88.19 90 LEU A C 1
ATOM 662 O O . LEU A 1 90 ? 13.760 -3.781 -18.846 1.00 88.19 90 LEU A O 1
ATOM 666 N N . PRO A 1 91 ? 14.000 -3.203 -21.020 1.00 88.81 91 PRO A N 1
ATOM 667 C CA . PRO A 1 91 ? 15.297 -2.564 -20.842 1.00 88.81 91 PRO A CA 1
ATOM 668 C C . PRO A 1 91 ? 15.221 -1.397 -19.855 1.00 88.81 91 PRO A C 1
ATOM 670 O O . PRO A 1 91 ? 14.202 -0.702 -19.765 1.00 88.81 91 PRO A O 1
ATOM 673 N N . THR A 1 92 ? 16.323 -1.134 -19.156 1.00 84.75 92 THR A N 1
ATOM 674 C CA . THR A 1 92 ? 16.441 0.011 -18.238 1.00 84.75 92 THR A CA 1
ATOM 675 C C . THR A 1 92 ? 16.248 1.340 -18.978 1.00 84.75 92 THR A C 1
ATOM 677 O O . THR A 1 92 ? 15.766 2.313 -18.403 1.00 84.75 92 THR A O 1
ATOM 680 N N . GLU A 1 93 ? 16.552 1.367 -20.276 1.00 91.06 93 GLU A N 1
ATOM 681 C CA . GLU A 1 93 ? 16.443 2.521 -21.170 1.00 91.06 93 GLU A CA 1
ATOM 682 C C . GLU A 1 93 ? 15.000 2.777 -21.650 1.00 91.06 93 GLU A C 1
ATOM 684 O O . GLU A 1 93 ? 14.750 3.732 -22.388 1.00 91.06 93 GLU A O 1
ATOM 689 N N . TYR A 1 94 ? 14.029 1.944 -21.251 1.00 87.94 94 TYR A N 1
ATOM 690 C CA . TYR A 1 94 ? 12.623 2.137 -21.601 1.00 87.94 94 TYR A CA 1
ATOM 691 C C . TYR A 1 94 ? 12.071 3.434 -20.986 1.00 87.94 94 TYR A C 1
ATOM 693 O O . TYR A 1 94 ? 11.757 3.509 -19.794 1.00 87.94 94 TYR A O 1
ATOM 701 N N . PHE A 1 95 ? 11.909 4.446 -21.841 1.00 88.56 95 PHE A N 1
ATOM 702 C CA . PHE A 1 95 ? 11.530 5.812 -21.466 1.00 88.56 95 PHE A CA 1
ATOM 703 C C . PHE A 1 95 ? 10.045 5.991 -21.107 1.00 88.56 95 PHE A C 1
ATOM 705 O O . PHE A 1 95 ? 9.662 6.996 -20.514 1.00 88.56 95 PHE A O 1
ATOM 712 N N . SER A 1 96 ? 9.187 5.033 -21.457 1.00 89.69 96 SER A N 1
ATOM 713 C CA . SER A 1 96 ? 7.746 5.141 -21.209 1.00 89.69 96 SER A CA 1
ATOM 714 C C . SER A 1 96 ? 7.351 4.555 -19.842 1.00 89.69 96 SER A C 1
ATOM 716 O O . SER A 1 96 ? 8.178 4.020 -19.098 1.00 89.69 96 SER A O 1
ATOM 718 N N . ASN A 1 97 ? 6.077 4.685 -19.474 1.00 88.94 97 ASN A N 1
ATOM 719 C CA . ASN A 1 97 ? 5.540 4.167 -18.220 1.00 88.94 97 ASN A CA 1
ATOM 720 C C . ASN A 1 97 ? 5.369 2.641 -18.295 1.00 88.94 97 ASN A C 1
ATOM 722 O O . ASN A 1 97 ? 4.739 2.126 -19.214 1.00 88.94 97 ASN A O 1
ATOM 726 N N . CYS A 1 98 ? 5.886 1.926 -17.295 1.00 86.94 98 CYS A N 1
ATOM 727 C CA . CYS A 1 98 ? 5.457 0.567 -16.958 1.00 86.94 98 CYS A CA 1
ATOM 728 C C . CYS A 1 98 ? 4.969 0.602 -15.517 1.00 86.94 98 CYS A C 1
ATOM 730 O O . CYS A 1 98 ? 5.739 0.370 -14.581 1.00 86.94 98 CYS A O 1
ATOM 732 N N . LEU A 1 99 ? 3.697 0.954 -15.345 1.00 88.69 99 LEU A N 1
ATOM 733 C CA . LEU A 1 99 ? 3.052 0.967 -14.043 1.00 88.69 99 LEU A CA 1
ATOM 734 C C . LEU A 1 99 ? 1.855 0.030 -14.056 1.00 88.69 99 LEU A C 1
ATOM 736 O O . LEU A 1 99 ? 1.021 0.091 -14.958 1.00 88.69 99 LEU A O 1
ATOM 740 N N . ARG A 1 100 ? 1.745 -0.797 -13.020 1.00 81.81 100 ARG A N 1
ATOM 741 C CA . ARG A 1 100 ? 0.557 -1.607 -12.760 1.00 81.81 100 ARG A CA 1
ATOM 742 C C . ARG A 1 100 ? -0.148 -1.092 -11.516 1.00 81.81 100 ARG A C 1
ATOM 744 O O . ARG A 1 100 ? 0.481 -0.916 -10.472 1.00 81.81 100 ARG A O 1
ATOM 751 N N . ALA A 1 101 ? -1.454 -0.881 -11.636 1.00 83.38 101 ALA A N 1
ATOM 752 C CA . ALA A 1 101 ? -2.311 -0.545 -10.513 1.00 83.38 101 ALA A CA 1
ATOM 753 C C . ALA A 1 101 ? -2.466 -1.750 -9.574 1.00 83.38 101 ALA A C 1
ATOM 755 O O . ALA A 1 101 ? -2.794 -2.855 -10.011 1.00 83.38 101 ALA A O 1
ATOM 756 N N . CYS A 1 102 ? -2.260 -1.520 -8.284 1.00 83.88 102 CYS A N 1
ATOM 757 C CA . CYS A 1 102 ? -2.525 -2.468 -7.214 1.00 83.88 102 CYS A CA 1
ATOM 758 C C . CYS A 1 102 ? -3.684 -1.952 -6.369 1.00 83.88 102 CYS A C 1
ATOM 760 O O . CYS A 1 102 ? -3.613 -0.865 -5.796 1.00 83.88 102 CYS A O 1
ATOM 762 N N . PHE A 1 103 ? -4.738 -2.756 -6.291 1.00 83.56 103 PHE A N 1
ATOM 763 C CA . PHE A 1 103 ? -5.948 -2.452 -5.542 1.00 83.56 103 PHE A CA 1
ATOM 764 C C . PHE A 1 103 ? -6.037 -3.348 -4.307 1.00 83.56 103 PHE A C 1
ATOM 766 O O . PHE A 1 103 ? -5.876 -4.568 -4.408 1.00 83.56 103 PHE A O 1
ATOM 773 N N . VAL A 1 104 ? -6.290 -2.747 -3.146 1.00 84.38 104 VAL A N 1
ATOM 774 C CA . VAL A 1 104 ? -6.465 -3.461 -1.878 1.00 84.38 104 VAL A CA 1
ATOM 775 C C . VAL A 1 104 ? -7.780 -3.047 -1.242 1.00 84.38 104 VAL A C 1
ATOM 777 O O . VAL A 1 104 ? -8.038 -1.863 -1.068 1.00 84.38 104 VAL A O 1
ATOM 780 N N . GLU A 1 105 ? -8.586 -4.037 -0.863 1.00 84.69 105 GLU A N 1
ATOM 781 C CA . GLU A 1 105 ? -9.848 -3.862 -0.142 1.00 84.69 105 GLU A CA 1
ATOM 782 C C . GLU A 1 105 ? -9.746 -4.433 1.277 1.00 84.69 105 GLU A C 1
ATOM 784 O O . GLU A 1 105 ? -9.266 -5.560 1.467 1.00 84.69 105 GLU A O 1
ATOM 789 N N . ALA A 1 106 ? -10.260 -3.693 2.257 1.00 82.94 106 ALA A N 1
ATOM 790 C CA . ALA A 1 106 ? -10.452 -4.158 3.629 1.00 82.94 106 ALA A CA 1
ATOM 791 C C . ALA A 1 106 ? -11.682 -3.490 4.274 1.00 82.94 106 ALA A C 1
ATOM 793 O O . ALA A 1 106 ? -12.091 -2.403 3.871 1.00 82.94 106 ALA A O 1
ATOM 794 N N . THR A 1 107 ? -12.307 -4.147 5.254 1.00 81.38 107 THR A N 1
ATOM 795 C CA . THR A 1 107 ? -13.417 -3.559 6.026 1.00 81.38 107 THR A CA 1
ATOM 796 C C . THR A 1 107 ? -12.891 -2.537 7.034 1.00 81.38 107 THR A C 1
ATOM 798 O O . THR A 1 107 ? -11.775 -2.673 7.535 1.00 81.38 107 THR A O 1
ATOM 801 N N . MET A 1 108 ? -13.689 -1.518 7.354 1.00 76.00 108 MET A N 1
ATOM 802 C CA . MET A 1 108 ? -13.340 -0.483 8.333 1.00 76.00 108 MET A CA 1
ATOM 803 C C . MET A 1 108 ? -13.126 -1.068 9.732 1.00 76.00 108 MET A C 1
ATOM 805 O O . MET A 1 108 ? -12.128 -0.749 10.374 1.00 76.00 108 MET A O 1
ATOM 809 N N . GLU A 1 109 ? -13.985 -1.993 10.165 1.00 73.56 109 GLU A N 1
ATOM 810 C CA . GLU A 1 109 ? -13.797 -2.774 11.398 1.00 73.56 109 GLU A CA 1
ATOM 811 C C . GLU A 1 109 ? -12.450 -3.517 11.410 1.00 73.56 109 GLU A C 1
ATOM 813 O O . GLU A 1 109 ? -11.695 -3.466 12.387 1.00 73.56 109 GLU A O 1
ATOM 818 N N . GLY A 1 110 ? -12.111 -4.140 10.277 1.00 68.00 110 GLY A N 1
ATOM 819 C CA . GLY A 1 110 ? -10.842 -4.825 10.090 1.00 68.00 110 GLY A CA 1
ATOM 820 C C . GLY A 1 110 ? -9.654 -3.870 10.131 1.00 68.00 110 GLY A C 1
ATOM 821 O O . GLY A 1 110 ? -8.611 -4.263 10.619 1.00 68.00 110 GLY A O 1
ATOM 822 N N . LEU A 1 111 ? -9.803 -2.623 9.674 1.00 68.69 111 LEU A N 1
ATOM 823 C CA . LEU A 1 111 ? -8.737 -1.614 9.634 1.00 68.69 111 LEU A CA 1
ATOM 824 C C . LEU A 1 111 ? -8.522 -0.871 10.964 1.00 68.69 111 LEU A C 1
ATOM 826 O O . LEU A 1 111 ? -7.444 -0.327 11.207 1.00 68.69 111 LEU A O 1
ATOM 830 N N . MET A 1 112 ? -9.536 -0.835 11.827 1.00 68.38 112 MET A N 1
ATOM 831 C CA . MET A 1 112 ? -9.508 -0.095 13.095 1.00 68.38 112 MET A CA 1
ATOM 832 C C . MET A 1 112 ? -8.994 -0.910 14.286 1.00 68.38 112 MET A C 1
ATOM 834 O O . MET A 1 112 ? -8.587 -0.330 15.295 1.00 68.38 112 MET A O 1
ATOM 838 N N . THR A 1 113 ? -8.963 -2.238 14.174 1.00 62.53 113 THR A N 1
ATOM 839 C CA . THR A 1 113 ? -8.447 -3.120 15.228 1.00 62.53 113 THR A CA 1
ATOM 840 C C . THR A 1 113 ? -6.913 -3.104 15.211 1.00 62.53 113 THR A C 1
ATOM 842 O O . THR A 1 113 ? -6.293 -3.480 14.230 1.00 62.53 113 THR A O 1
ATOM 845 N N . VAL A 1 114 ? -6.255 -2.640 16.273 1.00 52.88 114 VAL A N 1
ATOM 846 C CA . VAL A 1 114 ? -4.847 -2.173 16.228 1.00 52.88 114 VAL A CA 1
ATOM 847 C C . VAL A 1 114 ? -3.799 -3.283 15.982 1.00 52.88 114 VAL A C 1
ATOM 849 O O . VAL A 1 114 ? -2.709 -2.990 15.506 1.00 52.88 114 VAL A O 1
ATOM 852 N N . CYS A 1 115 ? -4.112 -4.557 16.253 1.00 46.62 115 CYS A N 1
ATOM 853 C CA . CYS A 1 115 ? -3.101 -5.626 16.355 1.00 46.62 115 CYS A CA 1
ATOM 854 C C . CYS A 1 115 ? -3.125 -6.680 15.217 1.00 46.62 115 CYS A C 1
ATOM 856 O O . CYS A 1 115 ? -2.092 -7.245 14.886 1.00 46.62 115 CYS A O 1
ATOM 858 N N . PHE A 1 116 ? -4.263 -6.914 14.549 1.00 48.31 116 PHE A N 1
ATOM 859 C CA . PHE A 1 116 ? -4.405 -7.964 13.509 1.00 48.31 116 PHE A CA 1
ATOM 860 C C . PHE A 1 116 ? -4.266 -7.454 12.055 1.00 48.31 116 PHE A C 1
ATOM 862 O O . PHE A 1 116 ? -4.341 -8.213 11.085 1.00 48.31 116 PHE A O 1
ATOM 869 N N . THR A 1 117 ? -4.062 -6.151 11.887 1.00 54.72 117 THR A N 1
ATOM 870 C CA . THR A 1 117 ? -4.525 -5.415 10.699 1.00 54.72 117 THR A CA 1
ATOM 871 C C . THR A 1 117 ? -3.424 -5.018 9.748 1.00 54.72 117 THR A C 1
ATOM 873 O O . THR A 1 117 ? -3.575 -5.174 8.536 1.00 54.72 117 THR A O 1
ATOM 876 N N . ILE A 1 118 ? -2.290 -4.571 10.296 1.00 57.00 118 ILE A N 1
ATOM 877 C CA . ILE A 1 118 ? -1.070 -4.414 9.511 1.00 57.00 118 ILE A CA 1
ATOM 878 C C . ILE A 1 118 ? -0.800 -5.763 8.850 1.00 57.00 118 ILE A C 1
ATOM 880 O O . ILE A 1 118 ? -0.630 -5.809 7.647 1.00 57.00 118 ILE A O 1
ATOM 884 N N . SER A 1 119 ? -0.981 -6.873 9.563 1.00 56.50 119 SER A N 1
ATOM 885 C CA . SER A 1 119 ? -0.796 -8.212 9.023 1.00 56.50 119 SER A CA 1
ATOM 886 C C . SER A 1 119 ? -1.604 -8.551 7.771 1.00 56.50 119 SER A C 1
ATOM 888 O O . SER A 1 119 ? -1.040 -8.958 6.754 1.00 56.50 119 SER A O 1
ATOM 890 N N . SER A 1 120 ? -2.922 -8.357 7.816 1.00 58.69 120 SER A N 1
ATOM 891 C CA . SER A 1 120 ? -3.815 -8.656 6.689 1.00 58.69 120 SER A CA 1
ATOM 892 C C . SER A 1 120 ? -3.627 -7.675 5.529 1.00 58.69 120 SER A C 1
ATOM 894 O O . SER A 1 120 ? -3.571 -8.090 4.369 1.00 58.69 120 SER A O 1
ATOM 896 N N . VAL A 1 121 ? -3.440 -6.383 5.825 1.00 63.06 121 VAL A N 1
ATOM 897 C CA . VAL A 1 121 ? -3.150 -5.351 4.818 1.00 63.06 121 VAL A CA 1
ATOM 898 C C . VAL A 1 121 ? -1.811 -5.626 4.151 1.00 63.06 121 VAL A C 1
ATOM 900 O O . VAL A 1 121 ? -1.730 -5.633 2.930 1.00 63.06 121 VAL A O 1
ATOM 903 N N . ILE A 1 122 ? -0.780 -5.946 4.922 1.00 64.12 122 ILE A N 1
ATOM 904 C CA . ILE A 1 122 ? 0.539 -6.324 4.430 1.00 64.12 122 ILE A CA 1
ATOM 905 C C . ILE A 1 122 ? 0.474 -7.612 3.618 1.00 64.12 122 ILE A C 1
ATOM 907 O O . ILE A 1 122 ? 1.092 -7.677 2.557 1.00 64.12 122 ILE A O 1
ATOM 911 N N . HIS A 1 123 ? -0.268 -8.628 4.061 1.00 65.00 123 HIS A N 1
ATOM 912 C CA . HIS A 1 123 ? -0.439 -9.858 3.297 1.00 65.00 123 HIS A CA 1
ATOM 913 C C . HIS A 1 123 ? -1.160 -9.577 1.975 1.00 65.00 123 HIS A C 1
ATOM 915 O O . HIS A 1 123 ? -0.709 -10.050 0.935 1.00 65.00 123 HIS A O 1
ATOM 921 N N . LYS A 1 124 ? -2.213 -8.749 1.965 1.00 63.56 124 LYS A N 1
ATOM 922 C CA . LYS A 1 124 ? -2.905 -8.318 0.737 1.00 63.56 124 LYS A CA 1
ATOM 923 C C . LYS A 1 124 ? -2.028 -7.457 -0.168 1.00 63.56 124 LYS A C 1
ATOM 925 O O . LYS A 1 124 ? -2.025 -7.667 -1.373 1.00 63.56 124 LYS A O 1
ATOM 930 N N . LEU A 1 125 ? -1.242 -6.541 0.390 1.00 64.00 125 LEU A N 1
ATOM 931 C CA . LEU A 1 125 ? -0.271 -5.739 -0.351 1.00 64.00 125 LEU A CA 1
ATOM 932 C C . LEU A 1 125 ? 0.798 -6.645 -0.967 1.00 64.00 125 LEU A C 1
ATOM 934 O O . LEU A 1 125 ? 1.069 -6.550 -2.155 1.00 64.00 125 LEU A O 1
ATOM 938 N N . THR A 1 126 ? 1.346 -7.581 -0.195 1.00 64.12 126 THR A N 1
ATOM 939 C CA . THR A 1 126 ? 2.404 -8.506 -0.628 1.00 64.12 126 THR A CA 1
ATOM 940 C C . THR A 1 126 ? 1.892 -9.537 -1.633 1.00 64.12 126 THR A C 1
ATOM 942 O O . THR A 1 126 ? 2.597 -9.865 -2.582 1.00 64.12 126 THR A O 1
ATOM 945 N N . THR A 1 127 ? 0.668 -10.045 -1.471 1.00 63.19 127 THR A N 1
ATOM 946 C CA . THR A 1 127 ? 0.036 -10.960 -2.436 1.00 63.19 127 THR A CA 1
ATOM 947 C C . THR A 1 127 ? -0.430 -10.234 -3.687 1.00 63.19 127 THR A C 1
ATOM 949 O O . THR A 1 127 ? -0.225 -10.766 -4.767 1.00 63.19 127 THR A O 1
ATOM 952 N N . SER A 1 128 ? -0.942 -9.006 -3.595 1.00 59.44 128 SER A N 1
ATOM 953 C CA . SER A 1 128 ? -1.207 -8.156 -4.766 1.00 59.44 128 SER A CA 1
ATOM 954 C C . SER A 1 128 ? 0.093 -7.858 -5.526 1.00 59.44 128 SER A C 1
ATOM 956 O O . SER A 1 128 ? 0.141 -7.952 -6.747 1.00 59.44 128 SER A O 1
ATOM 958 N N . GLN A 1 129 ? 1.199 -7.645 -4.809 1.00 58.28 129 GLN A N 1
ATOM 959 C CA . GLN A 1 129 ? 2.546 -7.511 -5.378 1.00 58.28 129 GLN A CA 1
ATOM 960 C C . GLN A 1 129 ? 3.145 -8.828 -5.913 1.00 58.28 129 GLN A C 1
ATOM 962 O O . GLN A 1 129 ? 4.101 -8.777 -6.681 1.00 58.28 129 GLN A O 1
ATOM 967 N N . ARG A 1 130 ? 2.636 -10.004 -5.507 1.00 57.00 130 ARG A N 1
ATOM 968 C CA . ARG A 1 130 ? 3.162 -11.333 -5.895 1.00 57.00 130 ARG A CA 1
ATOM 969 C C . ARG A 1 130 ? 2.312 -12.044 -6.946 1.00 57.00 130 ARG A C 1
ATOM 971 O O . ARG A 1 130 ? 2.869 -12.722 -7.797 1.00 57.00 130 ARG A O 1
ATOM 978 N N . SER A 1 131 ? 0.988 -11.911 -6.916 1.00 51.94 131 SER A N 1
ATOM 979 C CA . SER A 1 131 ? 0.067 -12.443 -7.935 1.00 51.94 131 SER A CA 1
ATOM 980 C C . SER A 1 131 ? 0.425 -11.911 -9.320 1.00 51.94 131 SER A C 1
ATOM 982 O O . SER A 1 131 ? 0.346 -12.623 -10.314 1.00 51.94 131 SER A O 1
ATOM 984 N N . THR A 1 132 ? 0.976 -10.707 -9.354 1.00 49.31 132 THR A N 1
ATOM 985 C CA . THR A 1 132 ? 1.543 -10.079 -10.535 1.00 49.31 132 THR A CA 1
ATOM 986 C C . THR A 1 132 ? 2.796 -10.784 -11.086 1.00 49.31 132 THR A C 1
ATOM 988 O O . THR A 1 132 ? 3.206 -10.439 -12.186 1.00 49.31 132 THR A O 1
ATOM 991 N N . HIS A 1 133 ? 3.421 -11.730 -10.370 1.00 46.03 133 HIS A N 1
ATOM 992 C CA . HIS A 1 133 ? 4.502 -12.607 -10.861 1.00 46.03 133 HIS A CA 1
ATOM 993 C C . HIS A 1 133 ? 3.961 -13.940 -11.426 1.00 46.03 133 HIS A C 1
ATOM 995 O O . HIS A 1 133 ? 4.688 -14.667 -12.095 1.00 46.03 133 HIS A O 1
ATOM 1001 N N . LEU A 1 134 ? 2.701 -14.301 -11.149 1.00 41.56 134 LEU A N 1
ATOM 1002 C CA . LEU A 1 134 ? 2.114 -15.584 -11.567 1.00 41.56 134 LEU A CA 1
ATOM 1003 C C . LEU A 1 134 ? 1.045 -15.445 -12.662 1.00 41.56 134 LEU A C 1
ATOM 1005 O O . LEU A 1 134 ? 0.734 -16.432 -13.316 1.00 41.56 134 LEU A O 1
ATOM 1009 N N . SER A 1 135 ? 0.500 -14.247 -12.899 1.00 40.31 135 SER A N 1
ATOM 1010 C CA . SER A 1 135 ? -0.530 -14.018 -13.925 1.00 40.31 135 SER A CA 1
ATOM 1011 C C . SER A 1 135 ? 0.007 -13.742 -15.340 1.00 40.31 135 SER A C 1
ATOM 1013 O O . SER A 1 135 ? -0.787 -13.427 -16.215 1.00 40.31 135 SER A O 1
ATOM 1015 N N . GLU A 1 136 ? 1.320 -13.827 -15.575 1.00 44.94 136 GLU A N 1
ATOM 1016 C CA . GLU A 1 136 ? 1.954 -13.621 -16.896 1.00 44.94 136 GLU A CA 1
ATOM 1017 C C . GLU A 1 136 ? 2.641 -14.911 -17.395 1.00 44.94 136 GLU A C 1
ATOM 1019 O O . GLU A 1 136 ? 3.767 -14.891 -17.882 1.00 44.94 136 GLU A O 1
ATOM 1024 N N . GLN A 1 137 ? 1.965 -16.058 -17.235 1.00 40.19 137 GLN A N 1
ATOM 1025 C CA . GLN A 1 137 ? 2.273 -17.306 -17.961 1.00 40.19 137 GLN A CA 1
ATOM 1026 C C . GLN A 1 137 ? 1.243 -17.627 -19.066 1.00 40.19 137 GLN A C 1
ATOM 1028 O O . GLN A 1 137 ? 1.177 -18.766 -19.523 1.00 40.19 137 GLN A O 1
ATOM 1033 N N . PHE A 1 138 ? 0.454 -16.643 -19.506 1.00 34.72 138 PHE A N 1
ATOM 1034 C CA . PHE A 1 138 ?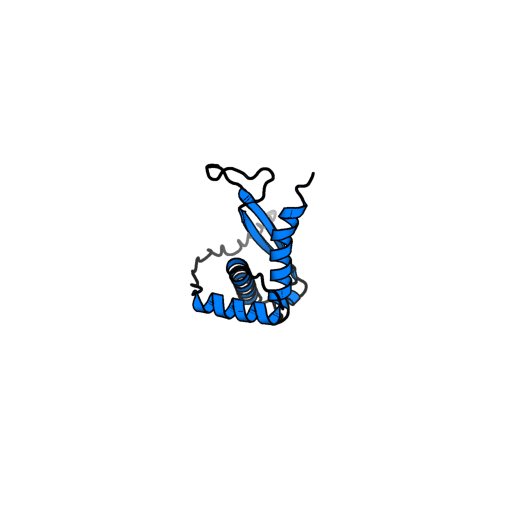 -0.411 -16.755 -20.685 1.00 34.72 138 PHE A CA 1
ATOM 1035 C C . PHE A 1 138 ? -0.146 -15.608 -21.651 1.00 34.72 138 PHE A C 1
ATOM 1037 O O . PHE A 1 138 ? -0.046 -14.459 -21.162 1.00 34.72 138 PHE A O 1
#

Radius of gyration: 21.66 Å; chains: 1; bounding box: 71×52×38 Å

Organism: Triticum urartu (NCBI:txid4572)

Foldseek 3Di:
DDDDDPDDDPPDDPPDDDDDDDDDQDPVNLVVQVVVLCVLQVDPDDDSVLSVQLVVVLVVLVVVVPDDDQQDKDKDKDKDQCQVLDVVHHDPPPPDDDIDIQMDMDTNNLSNPPRCRSNVSRVSVVVSVVVSNVPRPD

Secondary structure (DSSP, 8-state):
-----------PPP--PPPP------HHHHHHHHHHHHHHHT-S---HHHHHHHHHHHHHHHHH-TT--TT-EEEEEEEEE-GGGSSSPPPTT--S--EEEEEEEEEHHHHHSTTTHHHHHHHHHHHHHHHTTTS---

InterPro domains:
  IPR023213 Chloramphenicol acetyltransferase-like domain superfamily [G3DSA:3.30.559.10] (8-136)
  IPR051504 Plant secondary metabolite acyltransferase [PTHR31625] (17-129)